Protein AF-A0A926UFN2-F1 (afdb_monomer)

Mean predicted aligned error: 9.68 Å

Secondary structure (DSSP, 8-state):
-PPPPP--HHHHHHHHHHHHHHHH-TT-B-GGG-BHHHHHHHHHHHHHHHHHHHHHHHHHHHHHHHHHHHHHHHHHHHHHHHHHHHHHH-TTSHHHHHTTPPPTTTS-PPP-PPPPP---

Foldseek 3Di:
DQDDQDDDVVLVVLVVVLVVVVVVDVFDDDPPRDTSVVSVVVSVVVVVVSVVVRVVSVVVVVVVVVVVVVVVVVVVVLVVVLVVQCVPQNQQDPSSVVSVHDRPVRDDDPDPDDDDDDDD

Structure (mmCIF, N/CA/C/O backbone):
data_AF-A0A926UFN2-F1
#
_entry.id   AF-A0A926UFN2-F1
#
loop_
_atom_site.group_PDB
_atom_site.id
_atom_site.type_symbol
_atom_site.label_atom_id
_atom_site.label_alt_id
_atom_site.label_comp_id
_atom_site.label_asym_id
_atom_site.label_entity_id
_atom_site.label_seq_id
_atom_site.pdbx_PDB_ins_code
_atom_site.Cartn_x
_atom_site.Cartn_y
_atom_site.Cartn_z
_atom_site.occupancy
_atom_site.B_iso_or_equiv
_atom_site.auth_seq_id
_atom_site.auth_comp_id
_atom_site.auth_asym_id
_atom_site.auth_atom_id
_atom_site.pdbx_PDB_model_num
ATOM 1 N N . MET A 1 1 ? 4.326 -9.656 -4.026 1.00 64.50 1 MET A N 1
ATOM 2 C CA . MET A 1 1 ? 3.225 -10.224 -3.219 1.00 64.50 1 MET A CA 1
ATOM 3 C C . MET A 1 1 ? 2.347 -9.070 -2.786 1.00 64.50 1 MET A C 1
ATOM 5 O O . MET A 1 1 ? 2.909 -8.021 -2.491 1.00 64.50 1 MET A O 1
ATOM 9 N N . SER A 1 2 ? 1.024 -9.235 -2.801 1.00 71.81 2 SER A N 1
ATOM 10 C CA . SER A 1 2 ? 0.091 -8.207 -2.324 1.00 71.81 2 SER A CA 1
ATOM 11 C C . SER A 1 2 ? 0.392 -7.854 -0.869 1.00 71.81 2 SER A C 1
ATOM 13 O O . SER A 1 2 ? 0.701 -8.745 -0.067 1.00 71.81 2 SER A O 1
ATOM 15 N N . ARG A 1 3 ? 0.320 -6.573 -0.519 1.00 78.31 3 ARG A N 1
ATOM 16 C CA . ARG A 1 3 ? 0.578 -6.106 0.845 1.00 78.31 3 ARG A CA 1
ATOM 17 C C . ARG A 1 3 ? -0.506 -6.650 1.772 1.00 78.31 3 ARG A C 1
ATOM 19 O O . ARG A 1 3 ? -1.687 -6.669 1.431 1.00 78.31 3 ARG A O 1
ATOM 26 N N . GLN A 1 4 ? -0.113 -7.116 2.957 1.00 83.00 4 GLN A N 1
ATOM 27 C CA . GLN A 1 4 ? -1.094 -7.583 3.934 1.00 83.00 4 GLN A CA 1
ATOM 28 C C . GLN A 1 4 ? -1.911 -6.401 4.459 1.00 83.00 4 GLN A C 1
ATOM 30 O O . GLN A 1 4 ? -1.358 -5.383 4.877 1.00 83.00 4 GLN A O 1
ATOM 35 N N . LYS A 1 5 ? -3.240 -6.548 4.446 1.00 84.81 5 LYS A N 1
ATOM 36 C CA . LYS A 1 5 ? -4.150 -5.568 5.044 1.00 84.81 5 LYS A CA 1
ATOM 37 C C . LYS A 1 5 ? -3.897 -5.489 6.548 1.00 84.81 5 LYS A C 1
ATOM 39 O O . LYS A 1 5 ? -3.676 -6.505 7.206 1.00 84.81 5 LYS A O 1
ATOM 44 N N . ARG A 1 6 ? -3.968 -4.283 7.106 1.00 89.56 6 ARG A N 1
ATOM 45 C CA . ARG A 1 6 ? -3.781 -4.047 8.536 1.00 89.56 6 ARG A CA 1
ATOM 46 C C . ARG A 1 6 ? -5.037 -4.431 9.307 1.00 89.56 6 ARG A C 1
ATOM 48 O O . ARG A 1 6 ? -6.142 -4.008 8.966 1.00 89.56 6 ARG A O 1
ATOM 55 N N . THR A 1 7 ? -4.843 -5.163 10.396 1.00 88.69 7 THR A N 1
ATOM 56 C CA . THR A 1 7 ? -5.862 -5.440 11.411 1.00 88.69 7 THR A CA 1
ATOM 57 C C . THR A 1 7 ? -5.519 -4.704 12.709 1.00 88.69 7 THR A C 1
ATOM 59 O O . THR A 1 7 ? -4.365 -4.343 12.951 1.00 88.69 7 THR A O 1
ATOM 62 N N . SER A 1 8 ? -6.528 -4.417 13.536 1.00 90.94 8 SER A N 1
ATOM 63 C CA . SER A 1 8 ? -6.343 -3.748 14.829 1.00 90.94 8 SER A CA 1
ATOM 64 C C . SER A 1 8 ? -6.927 -4.605 15.954 1.00 90.94 8 SER A C 1
ATOM 66 O O . SER A 1 8 ? -8.150 -4.663 16.100 1.00 90.94 8 SER A O 1
ATOM 68 N N . PRO A 1 9 ? -6.091 -5.253 16.788 1.00 92.06 9 PRO A N 1
ATOM 69 C CA . PRO A 1 9 ? -6.583 -6.029 17.926 1.00 92.06 9 PRO A CA 1
ATOM 70 C C . PRO A 1 9 ? -7.191 -5.129 19.009 1.00 92.06 9 PRO A C 1
ATOM 72 O O . PRO A 1 9 ? -8.046 -5.567 19.775 1.00 92.06 9 PRO A O 1
ATOM 75 N N . ILE A 1 10 ? -6.768 -3.862 19.074 1.00 93.62 10 ILE A N 1
ATOM 76 C CA . ILE A 1 10 ? -7.324 -2.868 19.997 1.00 93.62 10 ILE A CA 1
ATOM 77 C C . ILE A 1 10 ? -8.765 -2.540 19.604 1.00 93.62 10 ILE A C 1
ATOM 79 O O . ILE A 1 10 ? -9.617 -2.492 20.485 1.00 93.62 10 ILE A O 1
ATOM 83 N N . LEU A 1 11 ? -9.044 -2.384 18.303 1.00 92.81 11 LEU A N 1
ATOM 84 C CA . LEU A 1 11 ? -10.397 -2.138 17.799 1.00 92.81 11 LEU A CA 1
ATOM 85 C C . LEU A 1 11 ? -11.327 -3.307 18.145 1.00 92.81 11 LEU A C 1
ATOM 87 O O . LEU A 1 11 ? -12.373 -3.089 18.742 1.00 92.81 11 LEU A O 1
ATOM 91 N N . ALA A 1 12 ? -10.891 -4.544 17.888 1.00 92.38 12 ALA A N 1
ATOM 92 C CA . ALA A 1 12 ? -11.665 -5.736 18.236 1.00 92.38 12 ALA A CA 1
ATOM 93 C C . ALA A 1 12 ? -11.961 -5.816 19.746 1.00 92.38 12 ALA A C 1
ATOM 95 O O . ALA A 1 12 ? -13.088 -6.079 20.159 1.00 92.38 12 ALA A O 1
ATOM 96 N N . LYS A 1 13 ? -10.965 -5.531 20.597 1.00 95.06 13 LYS A N 1
ATOM 97 C CA . LYS A 1 13 ? -11.170 -5.456 22.053 1.00 95.06 13 LYS A CA 1
ATOM 98 C C . LYS A 1 13 ? -12.130 -4.332 22.445 1.00 95.06 13 LYS A C 1
ATOM 100 O O . LYS A 1 13 ? -12.889 -4.500 23.396 1.00 95.06 13 LYS A O 1
ATOM 105 N N . ALA A 1 14 ? -12.076 -3.191 21.763 1.00 93.19 14 ALA A N 1
ATOM 106 C CA . ALA A 1 14 ? -12.929 -2.050 22.058 1.00 93.19 14 ALA A CA 1
ATOM 107 C C . ALA A 1 14 ? -14.398 -2.327 21.710 1.00 93.19 14 ALA A C 1
ATOM 109 O O . ALA A 1 14 ? -15.277 -2.075 22.528 1.00 93.19 14 ALA A O 1
ATOM 110 N N . GLU A 1 15 ? -14.653 -2.946 20.560 1.00 92.25 15 GLU A N 1
ATOM 111 C CA . GLU A 1 15 ? -15.990 -3.379 20.138 1.00 92.25 15 GLU A CA 1
ATOM 112 C C . GLU A 1 15 ? -16.600 -4.383 21.125 1.00 92.25 15 GLU A C 1
ATOM 114 O O . GLU A 1 15 ? -17.737 -4.213 21.562 1.00 92.25 15 GLU A O 1
ATOM 119 N N . GLN A 1 16 ? -15.825 -5.385 21.557 1.00 94.06 16 GLN A N 1
ATOM 120 C CA . GLN A 1 16 ? -16.274 -6.360 22.560 1.00 94.06 16 GLN A CA 1
ATOM 121 C C . GLN A 1 16 ? -16.637 -5.691 23.894 1.00 94.06 16 GLN A C 1
ATOM 123 O O . GLN A 1 16 ? -17.655 -6.012 24.508 1.00 94.06 16 GLN A O 1
ATOM 128 N N . ARG A 1 17 ? -15.837 -4.713 24.337 1.00 93.38 17 ARG A N 1
ATOM 129 C CA . ARG A 1 17 ? -16.142 -3.940 25.549 1.00 93.38 17 ARG A CA 1
ATOM 130 C C . ARG A 1 17 ? -17.371 -3.056 25.377 1.00 93.38 17 ARG A C 1
ATOM 132 O O . ARG A 1 17 ? -18.164 -2.981 26.306 1.00 93.38 17 ARG A O 1
ATOM 139 N N . ALA A 1 18 ? -17.563 -2.432 24.216 1.00 91.50 18 ALA A N 1
ATOM 140 C CA . ALA A 1 18 ? -18.740 -1.609 23.939 1.00 91.50 18 ALA A CA 1
ATOM 141 C C . ALA A 1 18 ? -20.042 -2.417 24.057 1.00 91.50 18 ALA A C 1
ATOM 143 O O . ALA A 1 18 ? -21.010 -1.931 24.639 1.00 91.50 18 ALA A O 1
ATOM 144 N N . ILE A 1 19 ? -20.046 -3.671 23.586 1.00 91.12 19 ILE A N 1
ATOM 145 C CA . ILE A 1 19 ? -21.178 -4.599 23.750 1.00 91.12 19 ILE A CA 1
ATOM 146 C C . ILE A 1 19 ? -21.454 -4.854 25.237 1.00 91.12 19 ILE A C 1
ATOM 148 O O . ILE A 1 19 ? -22.592 -4.725 25.685 1.00 91.12 19 ILE A O 1
ATOM 152 N N . GLY A 1 20 ? -20.413 -5.166 26.014 1.00 91.50 20 GLY A N 1
ATOM 153 C CA . GLY A 1 20 ? -20.541 -5.378 27.458 1.00 91.50 20 GLY A CA 1
ATOM 154 C C . GLY A 1 20 ? -21.077 -4.147 28.194 1.00 91.50 20 GLY A C 1
ATOM 155 O O . GLY A 1 20 ? -21.996 -4.266 28.999 1.00 91.50 20 GLY A O 1
ATOM 156 N N . LEU A 1 21 ? -20.561 -2.956 27.878 1.00 89.69 21 LEU A N 1
ATOM 157 C CA . LEU A 1 21 ? -21.005 -1.698 28.484 1.00 89.69 21 LEU A CA 1
ATOM 158 C C . LEU A 1 21 ? -22.460 -1.366 28.125 1.00 89.69 21 LEU A C 1
ATOM 160 O O . LEU A 1 21 ? -23.212 -0.924 28.990 1.00 89.69 21 LEU A O 1
ATOM 164 N N . LYS A 1 22 ? -22.884 -1.640 26.886 1.00 89.62 22 LYS A N 1
ATOM 165 C CA . LYS A 1 22 ? -24.270 -1.439 26.440 1.00 89.62 22 LYS A CA 1
ATOM 166 C C . LYS A 1 22 ? -25.266 -2.317 27.206 1.00 89.62 22 LYS A C 1
ATOM 168 O O . LYS A 1 22 ? -26.388 -1.880 27.444 1.00 89.62 22 LYS A O 1
ATOM 173 N N . ASN A 1 23 ? -24.856 -3.524 27.603 1.00 89.62 23 ASN A N 1
ATOM 174 C CA . ASN A 1 23 ? -25.682 -4.420 28.418 1.00 89.62 23 ASN A CA 1
ATOM 175 C C . ASN A 1 23 ? -25.845 -3.928 29.865 1.00 89.62 23 ASN A C 1
ATOM 177 O O . ASN A 1 23 ? -26.838 -4.266 30.501 1.00 89.62 23 ASN A O 1
ATOM 181 N N . ILE A 1 24 ? -24.891 -3.147 30.385 1.00 88.50 24 ILE A N 1
ATOM 182 C CA . ILE A 1 24 ? -24.987 -2.539 31.721 1.00 88.50 24 ILE A CA 1
ATOM 183 C C . ILE A 1 24 ? -25.979 -1.376 31.682 1.00 88.50 24 ILE A C 1
ATOM 185 O O . ILE A 1 24 ? -26.914 -1.328 32.478 1.00 88.50 24 ILE A O 1
ATOM 189 N N . SER A 1 25 ? -25.793 -0.442 30.748 1.00 83.38 25 SER A N 1
ATOM 190 C CA . SER A 1 25 ? -26.765 0.614 30.478 1.00 83.38 25 SER A CA 1
ATOM 191 C C . SER A 1 25 ? -26.595 1.182 29.070 1.00 83.38 25 SER A C 1
ATOM 193 O O . SER A 1 25 ? -25.486 1.408 28.581 1.00 83.38 25 SER A O 1
ATOM 195 N N . ALA A 1 26 ? -27.721 1.441 28.400 1.00 79.00 26 ALA A N 1
ATOM 196 C CA . ALA A 1 26 ? -27.720 1.960 27.032 1.00 79.00 26 ALA A CA 1
ATOM 197 C C . ALA A 1 26 ? -27.181 3.402 26.940 1.00 79.00 26 ALA A C 1
ATOM 199 O O . ALA A 1 26 ? -26.635 3.785 25.907 1.00 79.00 26 ALA A O 1
ATOM 200 N N . GLN A 1 27 ? -27.288 4.179 28.021 1.00 79.06 27 GLN A N 1
ATOM 201 C CA . GLN A 1 27 ? -26.777 5.546 28.141 1.00 79.06 27 GLN A CA 1
ATOM 202 C C . GLN A 1 27 ? -25.780 5.651 29.302 1.00 79.06 27 GLN A C 1
ATOM 204 O O . GLN A 1 27 ? -25.943 6.463 30.210 1.00 79.06 27 GLN A O 1
ATOM 209 N N . LEU A 1 28 ? -24.748 4.801 29.297 1.00 81.25 28 LEU A N 1
ATOM 210 C CA . LEU A 1 28 ? -23.701 4.861 30.314 1.00 81.25 28 LEU A CA 1
ATOM 211 C C . LEU A 1 28 ? -22.909 6.173 30.197 1.00 81.25 28 LEU A C 1
ATOM 213 O O . LEU A 1 28 ? -22.173 6.389 29.228 1.00 81.25 28 LEU A O 1
ATOM 217 N N . THR A 1 29 ? -23.029 7.020 31.216 1.00 83.31 29 THR A N 1
ATOM 218 C CA . THR A 1 29 ? -22.184 8.196 31.435 1.00 83.31 29 THR A CA 1
ATOM 219 C C . THR A 1 29 ? -21.364 7.980 32.695 1.00 83.31 29 THR A C 1
ATOM 221 O O . THR A 1 29 ? -21.917 7.831 33.782 1.00 83.31 29 THR A O 1
ATOM 224 N N . LEU A 1 30 ? -20.048 7.943 32.542 1.00 82.88 30 LEU A N 1
ATOM 225 C CA . LEU A 1 30 ? -19.101 7.886 33.645 1.00 82.88 30 LEU A CA 1
ATOM 226 C C . LEU A 1 30 ? -18.636 9.309 33.974 1.00 82.88 30 LEU A C 1
ATOM 228 O O . LEU A 1 30 ? -18.742 10.231 33.155 1.00 82.88 30 LEU A O 1
ATOM 232 N N . GLU A 1 31 ? -18.101 9.484 35.178 1.00 76.88 31 GLU A N 1
ATOM 233 C CA . GLU A 1 31 ? -17.457 10.733 35.576 1.00 76.88 31 GLU A CA 1
ATOM 234 C C . GLU A 1 31 ? -16.321 11.094 34.596 1.00 76.88 31 GLU A C 1
ATOM 236 O O . GLU A 1 31 ? -15.776 10.240 33.891 1.00 76.88 31 GLU A O 1
ATOM 241 N N . ASN A 1 32 ? -15.965 12.379 34.512 1.00 70.81 32 ASN A N 1
ATOM 242 C CA . ASN A 1 32 ? -14.944 12.884 33.581 1.00 70.81 32 AS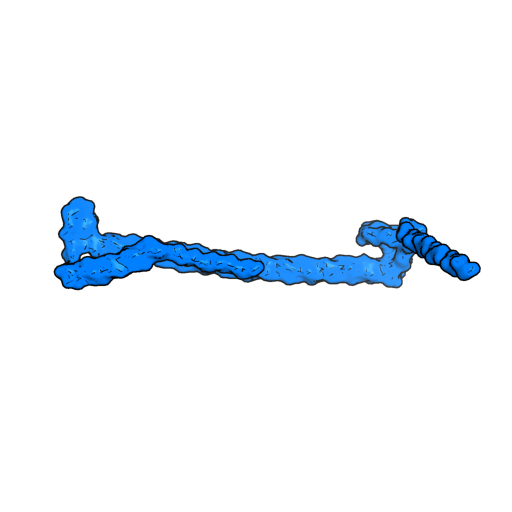N A CA 1
ATOM 243 C C . ASN A 1 32 ? -15.298 12.809 32.081 1.00 70.81 32 ASN A C 1
ATOM 245 O O . ASN A 1 32 ? -14.420 12.743 31.219 1.00 70.81 32 ASN A O 1
ATOM 249 N N . SER A 1 33 ? -16.586 12.922 31.740 1.00 74.12 33 SER A N 1
ATOM 250 C CA . SER A 1 33 ? -17.078 13.052 30.357 1.00 74.12 33 SER A CA 1
ATOM 251 C C . SER A 1 33 ? -16.889 11.810 29.477 1.00 74.12 33 SER A C 1
ATOM 253 O O . SER A 1 33 ? -17.004 11.902 28.252 1.00 74.12 33 SER A O 1
ATOM 255 N N . LEU A 1 34 ? -16.615 10.657 30.086 1.00 81.81 34 LEU A N 1
ATOM 256 C CA . LEU A 1 34 ? -16.494 9.377 29.406 1.00 81.81 34 LEU A CA 1
ATOM 257 C C . LEU A 1 34 ? -17.899 8.780 29.238 1.00 81.81 34 LEU A C 1
ATOM 259 O O . LEU A 1 34 ? -18.514 8.333 30.201 1.00 81.81 34 LEU A O 1
ATOM 2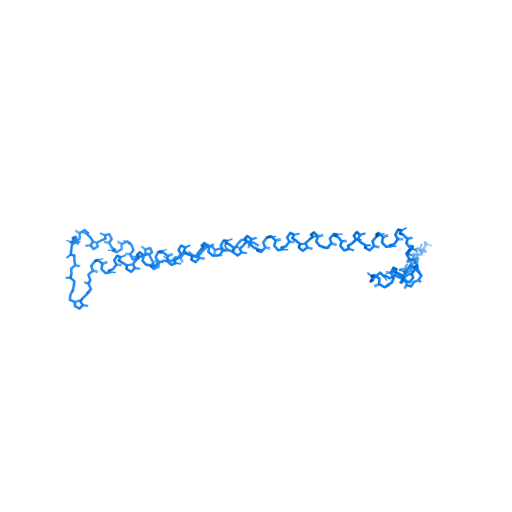63 N N . SER A 1 35 ? -18.429 8.800 28.017 1.00 88.44 35 SER A N 1
ATOM 264 C CA . SER A 1 35 ? -19.735 8.213 27.701 1.00 88.44 35 SER A CA 1
ATOM 265 C C . SER A 1 35 ? -19.601 7.071 26.702 1.00 88.44 35 SER A C 1
ATOM 267 O O . SER A 1 35 ? -18.679 7.051 25.879 1.00 88.44 35 SER A O 1
ATOM 269 N N . LEU A 1 36 ? -20.550 6.134 26.746 1.00 87.75 36 LEU A N 1
ATOM 270 C CA . LEU A 1 36 ? -20.667 5.068 25.747 1.00 87.75 36 LEU A CA 1
ATOM 271 C C . LEU A 1 36 ? -20.771 5.641 24.325 1.00 87.75 36 LEU A C 1
ATOM 273 O O . LEU A 1 36 ? -20.209 5.089 23.386 1.00 87.75 36 LEU A O 1
ATOM 277 N N . GLU A 1 37 ? -21.451 6.776 24.175 1.00 89.19 37 GLU A N 1
ATOM 278 C CA . GLU A 1 37 ? -21.597 7.475 22.900 1.00 89.19 37 GLU A CA 1
ATOM 279 C C . GLU A 1 37 ? -20.250 7.965 22.355 1.00 89.19 37 GLU A C 1
ATOM 281 O O . GLU A 1 37 ? -19.890 7.642 21.222 1.00 89.19 37 GLU A O 1
ATOM 286 N N . LYS A 1 38 ? -19.446 8.653 23.179 1.00 90.44 38 LYS A N 1
ATOM 287 C CA . LYS A 1 38 ? -18.093 9.066 22.780 1.00 90.44 38 LYS A CA 1
ATOM 288 C C . LYS A 1 38 ? -17.214 7.861 22.465 1.00 90.44 38 LYS A C 1
ATOM 290 O O . LYS A 1 38 ? -16.486 7.877 21.476 1.00 90.44 38 LYS A O 1
ATOM 295 N N . TY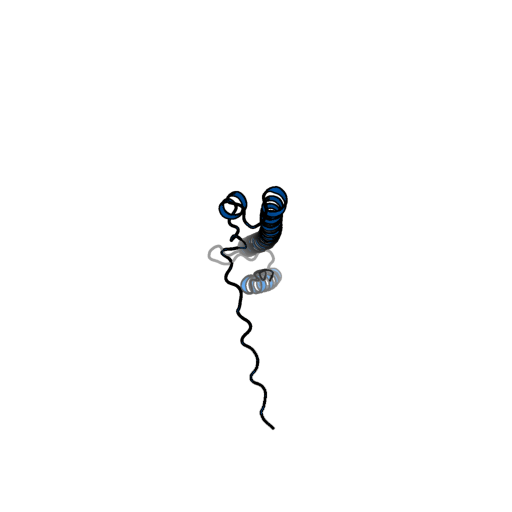R A 1 39 ? -17.310 6.803 23.266 1.00 91.56 39 TYR A N 1
ATOM 296 C CA . TYR A 1 39 ? -16.558 5.575 23.035 1.00 91.56 39 TYR A CA 1
ATOM 297 C C . TYR A 1 39 ? -16.889 4.932 21.681 1.00 91.56 39 TYR A C 1
ATOM 299 O O . TYR A 1 39 ? -15.980 4.608 20.919 1.00 91.56 39 TYR A O 1
ATOM 307 N N . ASN A 1 40 ? -18.176 4.822 21.344 1.00 91.50 40 ASN A N 1
ATOM 308 C CA . ASN A 1 40 ? -18.623 4.312 20.048 1.00 91.50 40 ASN A CA 1
ATOM 309 C C . ASN A 1 40 ? -18.176 5.220 18.896 1.00 91.50 40 ASN A C 1
ATOM 311 O O . ASN A 1 40 ? -17.706 4.716 17.880 1.00 91.50 40 ASN A O 1
ATOM 315 N N . SER A 1 41 ? -18.232 6.544 19.072 1.00 92.94 41 SER A N 1
ATOM 316 C CA . SER A 1 41 ? -17.777 7.489 18.045 1.00 92.94 41 SER A CA 1
ATOM 317 C C . SER A 1 41 ? -16.286 7.329 17.713 1.00 92.94 41 SER A C 1
ATOM 319 O O . SER A 1 41 ? -15.907 7.331 16.543 1.00 92.94 41 SER A O 1
ATOM 321 N N . GLU A 1 42 ? -15.437 7.099 18.720 1.00 93.88 42 GLU A N 1
ATOM 322 C CA . GLU A 1 42 ? -14.009 6.836 18.512 1.00 93.88 42 GLU A CA 1
ATOM 323 C C . GLU A 1 42 ? -13.755 5.448 17.899 1.00 93.88 42 GLU A C 1
ATOM 325 O O . GLU A 1 42 ? -12.884 5.307 17.038 1.00 93.88 42 GLU A O 1
ATOM 330 N N . ILE A 1 43 ? -14.543 4.426 18.262 1.00 94.50 43 ILE A N 1
ATOM 331 C CA . ILE A 1 43 ? -14.504 3.110 17.597 1.00 94.50 43 ILE A CA 1
ATOM 332 C C . ILE A 1 43 ? -14.810 3.261 16.104 1.00 94.50 43 ILE A C 1
ATOM 334 O O . ILE A 1 43 ? -14.046 2.769 15.270 1.00 94.50 43 ILE A O 1
ATOM 338 N N . ASP A 1 44 ? -15.885 3.966 15.754 1.00 94.81 44 ASP A N 1
ATOM 339 C CA . ASP A 1 44 ? -16.300 4.163 14.365 1.00 94.81 44 ASP A CA 1
ATOM 340 C C . ASP A 1 44 ? -15.284 5.000 13.582 1.00 94.81 44 ASP A C 1
ATOM 342 O O . ASP A 1 44 ? -14.948 4.665 12.442 1.00 94.81 44 ASP A O 1
ATOM 346 N N . ARG A 1 45 ? -14.706 6.027 14.214 1.00 95.56 45 ARG A N 1
ATOM 347 C CA . ARG A 1 45 ? -13.615 6.824 13.643 1.00 95.56 45 ARG A CA 1
ATOM 348 C C . ARG A 1 45 ? -12.412 5.955 13.286 1.00 95.56 45 ARG A C 1
ATOM 350 O O . ARG A 1 45 ? -11.931 6.008 12.152 1.00 95.56 45 ARG A O 1
ATOM 357 N N . ILE A 1 46 ? -11.932 5.140 14.225 1.00 94.81 46 ILE A N 1
ATOM 358 C CA . ILE A 1 46 ? -10.774 4.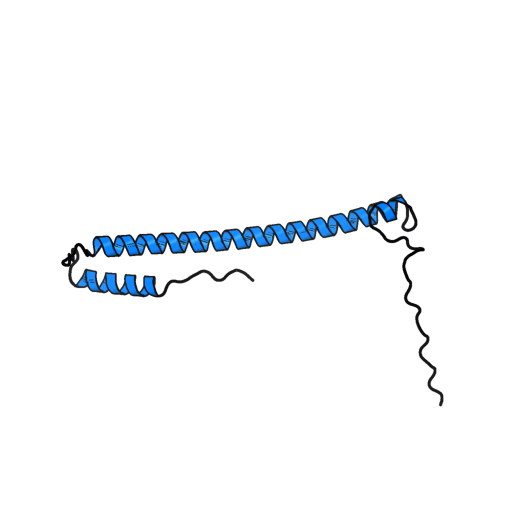262 14.007 1.00 94.81 46 ILE A CA 1
ATOM 359 C C . ILE A 1 46 ? -11.102 3.184 12.969 1.00 94.81 46 ILE A C 1
ATOM 361 O O . ILE A 1 46 ? -10.261 2.876 12.121 1.00 94.81 46 ILE A O 1
ATOM 365 N N . ARG A 1 47 ? -12.320 2.630 12.985 1.00 94.88 47 ARG A N 1
ATOM 366 C CA . ARG A 1 47 ? -12.782 1.664 11.977 1.00 94.88 47 ARG A CA 1
ATOM 367 C C . ARG A 1 47 ? -12.749 2.279 10.577 1.00 94.88 47 ARG A C 1
ATOM 369 O O . ARG A 1 47 ? -12.212 1.660 9.658 1.00 94.88 47 ARG A O 1
ATOM 376 N N . GLY A 1 48 ? -13.246 3.507 10.428 1.00 95.44 48 GLY A N 1
ATOM 377 C CA . GLY A 1 48 ? -13.194 4.263 9.177 1.0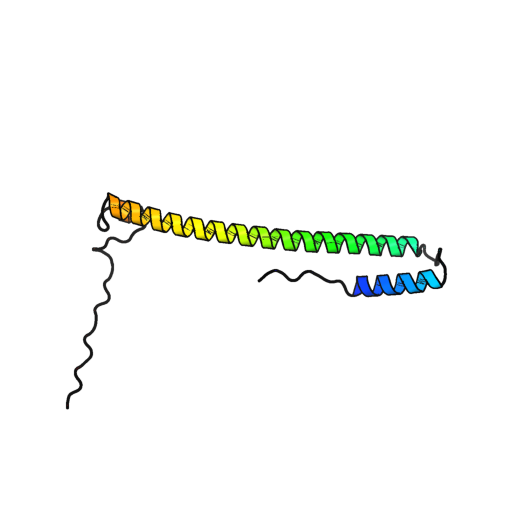0 95.44 48 GLY A CA 1
ATOM 378 C C . GLY A 1 48 ? -11.761 4.503 8.703 1.00 95.44 48 GLY A C 1
ATOM 379 O O . GLY A 1 48 ? -11.434 4.200 7.558 1.00 95.44 48 GLY A O 1
ATOM 380 N N . GLN A 1 49 ? -10.874 4.956 9.592 1.00 95.44 49 GLN A N 1
ATOM 381 C CA . GLN A 1 49 ? -9.455 5.163 9.274 1.00 95.44 49 GLN A CA 1
ATOM 382 C C . GLN A 1 49 ? -8.732 3.870 8.868 1.00 95.44 49 GLN A C 1
ATOM 384 O O . GLN A 1 49 ? -7.882 3.878 7.979 1.00 95.44 49 GLN A O 1
ATOM 389 N N . LEU A 1 50 ? -9.058 2.741 9.497 1.00 94.62 50 LEU A N 1
ATOM 390 C CA . LEU A 1 50 ? -8.487 1.446 9.133 1.00 94.62 50 LEU A CA 1
ATOM 391 C C . LEU A 1 50 ? -8.984 0.986 7.755 1.00 94.62 50 LEU A C 1
ATOM 393 O O . LEU A 1 50 ? -8.202 0.456 6.963 1.00 94.62 50 LEU A O 1
ATOM 397 N N . ALA A 1 51 ? -10.263 1.211 7.448 1.00 94.44 51 ALA A N 1
ATOM 398 C CA . ALA A 1 51 ? -10.836 0.899 6.145 1.00 94.44 51 ALA A CA 1
ATOM 399 C C . ALA A 1 51 ? -10.209 1.747 5.026 1.00 94.44 51 ALA A C 1
ATOM 401 O O . ALA A 1 51 ? -9.808 1.194 3.999 1.00 94.44 51 ALA A O 1
ATOM 402 N N . THR A 1 52 ? -10.053 3.059 5.232 1.00 96.06 52 THR A N 1
ATOM 403 C CA . THR A 1 52 ? -9.396 3.943 4.255 1.00 96.06 52 THR A CA 1
ATOM 404 C C . THR A 1 52 ? -7.937 3.558 4.052 1.00 96.06 52 THR A C 1
ATOM 406 O O . THR A 1 52 ? -7.501 3.423 2.911 1.00 96.06 52 THR A O 1
ATOM 409 N N . TYR A 1 53 ? -7.201 3.278 5.129 1.00 94.69 53 TYR A N 1
ATOM 410 C CA . TYR A 1 53 ? -5.819 2.805 5.054 1.00 94.69 53 TYR A CA 1
ATOM 411 C C . TYR A 1 53 ? -5.688 1.522 4.218 1.00 94.69 53 TYR A C 1
ATOM 413 O O . TYR A 1 53 ? -4.851 1.439 3.320 1.00 94.69 53 TYR A O 1
ATOM 421 N N . ASN A 1 54 ? -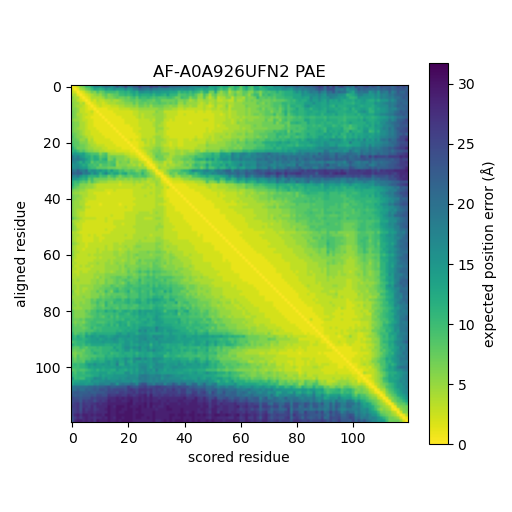6.543 0.529 4.467 1.00 94.75 54 ASN A N 1
ATOM 422 C CA . ASN A 1 54 ? -6.520 -0.728 3.720 1.00 94.75 54 ASN A CA 1
ATOM 423 C C . ASN A 1 54 ? -6.953 -0.563 2.255 1.00 94.75 54 ASN A C 1
ATOM 425 O O . ASN A 1 54 ? -6.456 -1.288 1.395 1.00 94.75 54 ASN A O 1
ATOM 429 N N . SER A 1 55 ? -7.851 0.382 1.961 1.00 94.12 55 SER A N 1
ATOM 430 C CA . SER A 1 55 ? -8.220 0.742 0.587 1.00 94.12 55 SER A CA 1
ATOM 431 C C . SER A 1 55 ? -7.040 1.367 -0.161 1.00 94.12 55 SER A C 1
ATOM 433 O O . SER A 1 55 ? -6.720 0.939 -1.267 1.00 94.12 55 SER A O 1
ATOM 435 N N . LEU A 1 56 ? -6.325 2.305 0.469 1.00 95.44 56 LEU A N 1
ATOM 436 C CA . LEU A 1 56 ? -5.123 2.910 -0.108 1.00 95.44 56 LEU A CA 1
ATOM 437 C C . LEU A 1 56 ? -4.030 1.870 -0.366 1.00 95.44 56 LEU A C 1
ATOM 439 O O . LEU A 1 56 ? -3.407 1.892 -1.422 1.00 95.44 56 LEU A O 1
ATOM 443 N N . LEU A 1 57 ? -3.825 0.920 0.552 1.00 94.62 57 LEU A N 1
ATOM 444 C CA . LEU A 1 57 ? -2.892 -0.186 0.316 1.00 94.62 57 LEU A CA 1
ATOM 445 C C . LEU A 1 57 ? -3.259 -0.998 -0.931 1.00 94.62 57 LEU A C 1
ATOM 447 O O . LEU A 1 57 ? -2.375 -1.301 -1.727 1.00 94.62 57 LEU A O 1
ATOM 451 N N . ALA A 1 58 ? -4.544 -1.306 -1.123 1.00 91.62 58 ALA A N 1
ATOM 452 C CA . ALA A 1 58 ? -5.002 -2.022 -2.310 1.00 91.62 58 ALA A CA 1
ATOM 453 C C . ALA A 1 58 ? -4.792 -1.205 -3.596 1.00 91.62 58 ALA A C 1
ATOM 455 O O . ALA A 1 58 ? -4.357 -1.757 -4.601 1.00 91.62 58 ALA A O 1
ATOM 456 N N . GLN A 1 59 ? -5.039 0.108 -3.560 1.00 94.31 59 GLN A N 1
ATOM 457 C CA . GLN A 1 59 ? -4.784 0.995 -4.702 1.00 94.31 59 GLN A CA 1
ATOM 458 C C . GLN A 1 59 ? -3.299 1.048 -5.068 1.00 94.31 59 GLN A C 1
ATOM 460 O O . GLN A 1 59 ? -2.960 1.022 -6.248 1.00 94.31 59 GLN A O 1
ATOM 465 N N . ILE A 1 60 ? -2.404 1.072 -4.076 1.00 94.62 60 ILE A N 1
ATOM 466 C CA . ILE A 1 60 ? -0.962 1.038 -4.343 1.00 94.62 60 ILE A CA 1
ATOM 467 C C . ILE A 1 60 ? -0.557 -0.295 -4.982 1.00 94.62 60 ILE A C 1
ATOM 469 O O . ILE A 1 60 ? 0.273 -0.299 -5.887 1.00 94.62 60 ILE A O 1
ATOM 473 N N . ASP A 1 61 ? -1.129 -1.415 -4.536 1.00 92.75 61 ASP A N 1
ATOM 474 C CA . ASP A 1 61 ? -0.849 -2.721 -5.139 1.00 92.75 61 ASP A CA 1
ATOM 475 C C . ASP A 1 61 ? -1.289 -2.773 -6.613 1.00 92.75 61 ASP A C 1
ATOM 477 O O . ASP A 1 61 ? -0.547 -3.295 -7.445 1.00 92.75 61 ASP A O 1
ATOM 481 N N . VAL A 1 62 ? -2.444 -2.184 -6.948 1.00 93.62 62 VAL A N 1
ATOM 482 C CA . VAL A 1 62 ? -2.914 -2.044 -8.340 1.00 93.62 62 VAL A CA 1
ATOM 483 C C . VAL A 1 62 ? -1.955 -1.175 -9.152 1.00 93.62 62 VAL A C 1
ATOM 485 O O . VAL A 1 62 ? -1.440 -1.629 -10.170 1.00 93.62 62 VAL A O 1
ATOM 488 N N . ALA A 1 63 ? -1.629 0.024 -8.665 1.00 94.88 63 ALA A N 1
ATOM 489 C CA . ALA A 1 63 ? -0.711 0.932 -9.353 1.00 94.88 63 ALA A CA 1
ATOM 490 C C . ALA A 1 63 ? 0.675 0.300 -9.577 1.00 94.88 63 ALA A C 1
ATOM 492 O O . ALA A 1 63 ? 1.307 0.498 -10.612 1.00 94.88 63 ALA A O 1
ATOM 493 N N . GLN A 1 64 ? 1.153 -0.496 -8.617 1.00 94.75 64 GLN A N 1
ATOM 494 C CA . GLN A 1 64 ? 2.414 -1.220 -8.740 1.00 94.75 64 GLN A CA 1
ATOM 495 C C . GLN A 1 64 ? 2.351 -2.320 -9.811 1.00 94.75 64 GLN A C 1
ATOM 497 O O . GLN A 1 64 ? 3.341 -2.539 -10.511 1.00 94.75 64 GLN A O 1
ATOM 502 N N . ALA A 1 65 ? 1.223 -3.023 -9.934 1.00 94.50 65 ALA A N 1
ATOM 503 C CA . ALA A 1 65 ? 1.028 -4.024 -10.978 1.00 94.50 65 ALA A CA 1
ATOM 504 C C . ALA A 1 65 ? 1.006 -3.375 -12.369 1.00 94.50 65 ALA A C 1
ATOM 506 O O . ALA A 1 65 ? 1.772 -3.790 -13.236 1.00 94.50 65 ALA A O 1
ATOM 507 N N . GLU A 1 66 ? 0.225 -2.307 -12.541 1.00 95.69 66 GLU A N 1
ATOM 508 C CA . GLU A 1 66 ? 0.132 -1.554 -13.798 1.00 95.69 66 GLU A CA 1
ATOM 509 C C . GLU A 1 66 ? 1.488 -0.985 -14.228 1.00 95.69 66 GLU A C 1
ATOM 511 O O . GLU A 1 66 ? 1.882 -1.098 -15.388 1.00 95.69 66 GLU A O 1
ATOM 516 N N . LEU A 1 67 ? 2.249 -0.409 -13.293 1.00 96.19 67 LEU A N 1
ATOM 517 C CA . LEU A 1 67 ? 3.586 0.105 -13.582 1.00 96.19 67 LEU A CA 1
ATOM 518 C C . LEU A 1 67 ? 4.511 -1.005 -14.081 1.00 96.19 67 LEU A C 1
ATOM 520 O O . LEU A 1 67 ? 5.200 -0.825 -15.081 1.00 96.19 67 LEU A O 1
ATOM 524 N N . LYS A 1 68 ? 4.484 -2.172 -13.434 1.00 96.25 68 LYS A N 1
ATOM 525 C CA . LYS A 1 68 ? 5.305 -3.312 -13.842 1.00 96.25 68 LYS A CA 1
ATOM 526 C C . LYS A 1 68 ? 4.915 -3.826 -15.229 1.00 96.25 68 LYS A C 1
ATOM 528 O O . LYS A 1 68 ? 5.796 -4.154 -16.020 1.00 96.25 68 LYS A O 1
ATOM 533 N N . GLU A 1 69 ? 3.624 -3.897 -15.536 1.00 96.62 69 GLU A N 1
ATOM 534 C CA . GLU A 1 69 ? 3.147 -4.285 -16.868 1.00 96.62 69 GLU A CA 1
ATOM 535 C C . GLU A 1 69 ? 3.629 -3.295 -17.935 1.00 96.62 69 GLU A C 1
ATOM 537 O O . GLU A 1 69 ? 4.215 -3.700 -18.942 1.00 96.62 69 GLU A O 1
ATOM 542 N N . ASN A 1 70 ? 3.506 -1.995 -17.672 1.00 96.94 70 ASN A N 1
ATOM 543 C CA . ASN A 1 70 ? 3.989 -0.951 -18.573 1.00 96.94 70 ASN A CA 1
ATOM 544 C C . ASN A 1 70 ? 5.513 -0.994 -18.766 1.00 96.94 70 ASN A C 1
ATOM 546 O O . ASN A 1 70 ? 5.994 -0.844 -19.889 1.00 96.94 70 ASN A O 1
ATOM 550 N N . GLU A 1 71 ? 6.286 -1.254 -17.710 1.00 9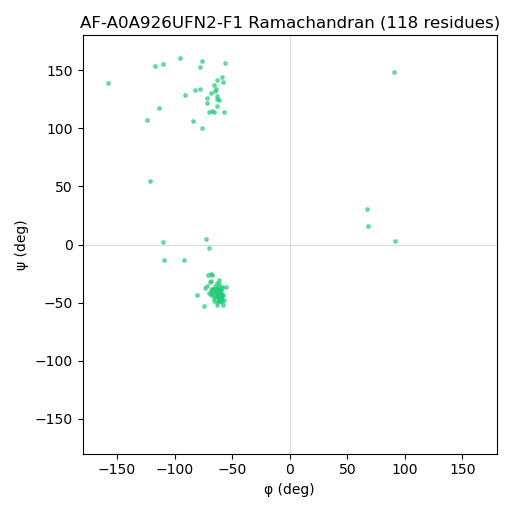6.75 71 GLU A N 1
ATOM 551 C CA . GLU A 1 71 ? 7.737 -1.450 -17.809 1.00 96.75 71 GLU A CA 1
ATOM 552 C C . GLU A 1 71 ? 8.089 -2.665 -18.672 1.00 96.75 71 GLU A C 1
ATOM 554 O O . GLU A 1 71 ? 9.012 -2.601 -19.487 1.00 96.75 71 GLU A O 1
ATOM 559 N N . THR A 1 72 ? 7.349 -3.771 -18.539 1.00 96.56 72 THR A N 1
ATOM 560 C CA . THR A 1 72 ? 7.567 -4.949 -19.389 1.00 96.56 72 THR A CA 1
ATOM 561 C C . THR A 1 72 ? 7.225 -4.672 -20.848 1.00 96.56 72 THR A C 1
ATOM 563 O O . THR A 1 72 ? 8.004 -5.039 -21.728 1.00 96.56 72 THR A O 1
ATOM 566 N N . LEU A 1 73 ? 6.130 -3.958 -21.118 1.00 96.88 73 LEU A N 1
ATOM 567 C CA . LEU A 1 73 ? 5.763 -3.540 -22.468 1.00 96.88 73 LEU A CA 1
ATOM 568 C C . LEU A 1 73 ? 6.842 -2.639 -23.079 1.00 96.88 73 LEU A C 1
ATOM 570 O O . LEU A 1 73 ? 7.301 -2.893 -24.191 1.00 96.88 73 LEU A O 1
ATOM 574 N N . LEU A 1 74 ? 7.303 -1.630 -22.335 1.00 96.25 74 LEU A N 1
ATOM 575 C CA . LEU A 1 74 ? 8.358 -0.727 -22.789 1.00 96.25 74 LEU A CA 1
ATOM 576 C C . LEU A 1 74 ? 9.665 -1.481 -23.059 1.00 96.25 74 LEU A C 1
ATOM 578 O O . LEU A 1 74 ? 10.349 -1.212 -24.048 1.00 96.25 74 LEU A O 1
ATOM 582 N N . LYS A 1 75 ? 10.007 -2.468 -22.226 1.00 95.38 75 LYS A N 1
ATOM 583 C CA . LYS A 1 75 ? 11.163 -3.333 -22.465 1.00 95.38 75 LYS A CA 1
ATOM 584 C C . LYS A 1 75 ? 11.033 -4.083 -23.796 1.00 95.38 75 LYS A C 1
ATOM 586 O O . LYS A 1 75 ? 11.970 -4.060 -24.586 1.00 95.38 75 LYS A O 1
ATOM 591 N N . HIS A 1 76 ? 9.883 -4.683 -24.085 1.00 95.38 76 HIS A N 1
ATOM 592 C CA . HIS A 1 76 ? 9.667 -5.356 -25.369 1.00 95.38 76 HIS A CA 1
ATOM 593 C C . HIS A 1 76 ? 9.739 -4.384 -26.550 1.00 95.38 76 HIS A C 1
ATOM 595 O O . HIS A 1 76 ? 10.442 -4.647 -27.520 1.00 95.38 76 HIS A O 1
ATOM 601 N N . MET A 1 77 ? 9.126 -3.205 -26.431 1.00 95.50 77 MET A N 1
ATOM 602 C CA . MET A 1 77 ? 9.204 -2.178 -27.471 1.00 95.50 77 MET A CA 1
ATOM 603 C C . MET A 1 77 ? 10.640 -1.710 -27.726 1.00 95.50 77 MET A C 1
ATOM 605 O O . MET A 1 77 ? 11.018 -1.486 -28.871 1.00 95.50 77 MET A O 1
ATOM 609 N N . THR A 1 78 ? 11.462 -1.559 -26.686 1.00 93.50 78 THR A N 1
ATOM 610 C CA . THR A 1 78 ? 12.870 -1.165 -26.865 1.00 93.50 78 THR A CA 1
ATOM 611 C C . THR A 1 78 ? 13.685 -2.257 -27.564 1.00 93.50 78 THR A C 1
ATOM 613 O O . THR A 1 78 ? 14.493 -1.940 -28.441 1.00 93.50 78 THR A O 1
ATOM 616 N N . GLU A 1 79 ? 13.434 -3.532 -27.255 1.00 93.12 79 GLU A N 1
ATOM 617 C CA . GLU A 1 79 ? 14.007 -4.678 -27.976 1.00 93.12 79 GLU A CA 1
ATOM 618 C C . GLU A 1 79 ? 13.580 -4.682 -29.454 1.00 93.12 79 GLU A C 1
ATOM 620 O O . GLU A 1 79 ? 14.434 -4.761 -30.345 1.00 93.12 79 GLU A O 1
ATOM 625 N N . ASP A 1 80 ? 12.287 -4.509 -29.726 1.00 95.19 80 ASP A N 1
ATOM 626 C CA . ASP A 1 80 ? 11.726 -4.472 -31.080 1.00 95.19 80 ASP A CA 1
ATOM 627 C C . ASP A 1 80 ? 12.277 -3.304 -31.898 1.00 95.19 80 ASP A C 1
ATOM 629 O O . ASP A 1 80 ? 12.649 -3.475 -33.061 1.00 95.19 80 ASP A O 1
ATOM 633 N N . MET A 1 81 ? 12.412 -2.123 -31.294 1.00 93.56 81 MET A N 1
ATOM 634 C CA . MET A 1 81 ? 13.003 -0.954 -31.945 1.00 93.56 81 MET A CA 1
ATOM 635 C C . MET A 1 81 ? 14.463 -1.205 -32.322 1.00 93.56 81 MET A C 1
ATOM 637 O O . MET A 1 81 ? 14.874 -0.901 -33.446 1.00 93.56 81 MET A O 1
ATOM 641 N N . LEU A 1 82 ? 15.248 -1.813 -31.430 1.00 92.88 82 LEU A N 1
ATOM 642 C CA . LEU A 1 82 ? 16.641 -2.152 -31.713 1.00 92.88 82 LEU A CA 1
ATOM 643 C C . LEU A 1 82 ? 16.748 -3.183 -32.851 1.00 92.88 82 LEU A C 1
ATOM 645 O O . LEU A 1 82 ? 17.589 -3.045 -33.747 1.00 92.88 82 LEU A O 1
ATOM 649 N N . ILE A 1 83 ? 15.866 -4.186 -32.867 1.00 93.00 83 ILE A N 1
ATOM 650 C CA . ILE A 1 83 ? 15.767 -5.177 -33.948 1.00 93.00 83 ILE A CA 1
ATOM 651 C C . ILE A 1 83 ? 15.324 -4.518 -35.260 1.00 93.00 83 ILE A C 1
ATOM 653 O O . ILE A 1 83 ? 15.868 -4.843 -36.318 1.00 93.00 83 ILE A O 1
ATOM 657 N N . GLY A 1 84 ? 14.393 -3.568 -35.219 1.00 93.62 84 GLY A N 1
ATOM 658 C CA . GLY A 1 84 ? 13.946 -2.800 -36.379 1.00 93.62 84 GLY A CA 1
ATOM 659 C C . GLY A 1 84 ? 15.084 -1.994 -37.004 1.00 93.62 84 GLY A C 1
ATOM 660 O O . GLY A 1 84 ? 15.308 -2.068 -38.215 1.00 93.62 84 GLY A O 1
ATOM 661 N N . VAL A 1 85 ? 15.886 -1.308 -36.183 1.00 93.00 85 VAL A N 1
ATOM 662 C CA . VAL A 1 85 ? 17.097 -0.598 -36.637 1.00 93.00 85 VAL A CA 1
ATOM 663 C C . VAL A 1 85 ? 18.108 -1.576 -37.242 1.00 93.00 85 VAL A C 1
ATOM 665 O O . VAL A 1 85 ? 18.633 -1.323 -38.329 1.00 93.00 85 VAL A O 1
ATOM 668 N N . ALA A 1 86 ? 18.345 -2.722 -36.595 1.00 91.44 86 ALA A N 1
ATOM 669 C CA . ALA A 1 86 ? 19.190 -3.783 -37.145 1.00 91.44 86 ALA A CA 1
ATOM 670 C C . ALA A 1 86 ? 18.682 -4.317 -38.488 1.00 91.44 86 ALA A C 1
ATOM 672 O O . ALA A 1 86 ? 19.499 -4.651 -39.344 1.00 91.44 86 ALA A O 1
ATOM 673 N N . SER A 1 87 ? 17.367 -4.425 -38.664 1.00 92.94 87 SER A N 1
ATOM 674 C CA . SER A 1 87 ? 16.750 -4.947 -39.885 1.00 92.94 87 SER A CA 1
ATOM 675 C C . SER A 1 87 ? 16.842 -3.944 -41.034 1.00 92.94 87 SER A C 1
ATOM 677 O O . SER A 1 87 ? 17.104 -4.342 -42.164 1.00 92.94 87 SER A O 1
ATOM 679 N N . LYS A 1 88 ? 16.699 -2.643 -40.748 1.00 94.94 88 LYS A N 1
ATOM 680 C CA . LYS A 1 88 ? 16.745 -1.577 -41.760 1.00 94.94 88 LYS A CA 1
ATOM 681 C C . LYS A 1 88 ? 18.163 -1.182 -42.177 1.00 94.94 88 LYS A C 1
ATOM 683 O O . LYS A 1 88 ? 18.413 -0.989 -43.360 1.00 94.94 88 LYS A O 1
ATOM 688 N N . PHE A 1 89 ? 19.083 -1.038 -41.222 1.00 91.00 89 PHE A N 1
ATOM 689 C CA . PHE A 1 89 ? 20.439 -0.528 -41.478 1.00 91.00 89 PHE A CA 1
ATOM 690 C C . PHE A 1 89 ? 21.527 -1.602 -41.358 1.00 91.00 89 PHE A C 1
ATOM 692 O O . PHE A 1 89 ? 22.659 -1.393 -41.787 1.00 91.00 89 PHE A O 1
ATOM 699 N N . GLY A 1 90 ? 21.207 -2.765 -40.789 1.00 90.56 90 GLY A N 1
ATOM 700 C CA . GLY A 1 90 ? 22.157 -3.847 -40.551 1.00 90.56 90 GLY A CA 1
ATOM 701 C C . GLY A 1 90 ? 22.841 -3.767 -39.182 1.00 90.56 90 GLY A C 1
ATOM 702 O O . GLY A 1 90 ? 23.138 -2.696 -38.654 1.00 90.56 90 GLY A O 1
ATOM 703 N N . LYS A 1 91 ? 23.176 -4.936 -38.622 1.00 87.56 91 LYS A N 1
ATOM 704 C CA . LYS A 1 91 ? 23.792 -5.106 -37.282 1.00 87.56 91 LYS A CA 1
ATOM 705 C C . LYS A 1 91 ? 25.254 -4.633 -37.163 1.00 87.56 91 LYS A C 1
ATOM 707 O O . LYS A 1 91 ? 25.841 -4.731 -36.089 1.00 87.56 91 LYS A O 1
ATOM 712 N N . ASN A 1 92 ? 25.865 -4.183 -38.259 1.00 89.12 92 ASN A N 1
ATOM 713 C CA . ASN A 1 92 ? 27.218 -3.604 -38.291 1.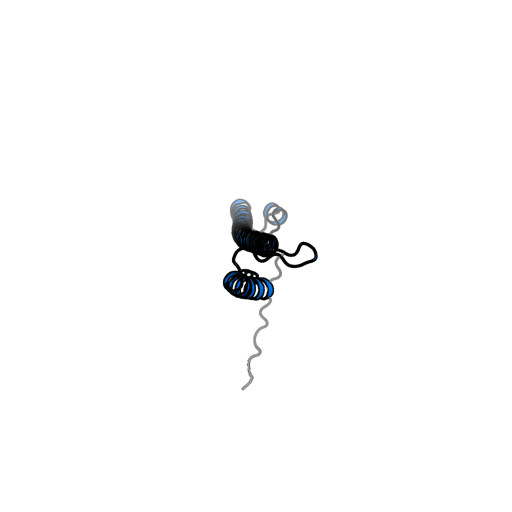00 89.12 92 ASN A CA 1
ATOM 714 C C . ASN A 1 92 ? 27.211 -2.094 -38.575 1.00 89.12 92 ASN A C 1
ATOM 716 O O . ASN A 1 92 ? 28.277 -1.498 -38.696 1.00 89.12 92 ASN A O 1
ATOM 720 N N . SER A 1 93 ? 26.033 -1.487 -38.710 1.00 90.44 93 SER A N 1
ATOM 721 C CA . SER A 1 93 ? 25.904 -0.078 -39.070 1.00 90.44 93 SER A CA 1
ATOM 722 C C . SER A 1 93 ? 26.203 0.862 -37.902 1.00 90.44 93 SER A C 1
ATOM 724 O O . SER A 1 93 ? 26.084 0.495 -36.728 1.00 90.44 93 SER A O 1
ATOM 726 N N . TYR A 1 94 ? 26.560 2.104 -38.235 1.00 91.31 94 TYR A N 1
ATOM 727 C CA . TYR A 1 94 ? 26.720 3.181 -37.258 1.00 91.31 94 TYR A CA 1
ATOM 728 C C . TYR A 1 94 ? 25.389 3.485 -36.550 1.00 91.31 94 TYR A C 1
ATOM 730 O O . TYR A 1 94 ? 25.361 3.655 -35.336 1.00 91.31 94 TYR A O 1
ATOM 738 N N . GLN A 1 95 ? 24.271 3.443 -37.282 1.00 91.88 95 GLN A N 1
ATOM 739 C CA . GLN A 1 95 ? 22.917 3.676 -36.771 1.00 91.88 95 GLN A CA 1
ATOM 740 C C . GLN A 1 95 ? 22.523 2.654 -35.701 1.00 91.88 95 GLN A C 1
ATOM 742 O O . GLN A 1 95 ? 21.939 3.019 -34.686 1.00 91.88 95 GLN A O 1
ATOM 747 N N . TYR A 1 96 ? 22.881 1.381 -35.894 1.00 91.19 96 TYR A N 1
ATOM 748 C CA . TYR A 1 96 ? 22.636 0.345 -34.892 1.00 91.19 96 TYR A CA 1
ATOM 749 C C . TYR A 1 96 ? 23.429 0.583 -33.600 1.00 91.19 96 TYR A C 1
ATOM 751 O O . TYR A 1 96 ? 22.913 0.340 -32.512 1.00 91.19 96 TYR A O 1
ATOM 759 N N . GLN A 1 97 ? 24.654 1.106 -33.710 1.00 89.31 97 GLN A N 1
ATOM 760 C CA . GLN A 1 97 ? 25.456 1.483 -32.545 1.00 89.31 97 GLN A CA 1
ATOM 761 C C . GLN A 1 97 ? 24.899 2.710 -31.822 1.00 89.31 97 GLN A C 1
ATOM 763 O O . GLN A 1 97 ? 24.816 2.712 -30.597 1.00 89.31 97 GLN A O 1
ATOM 768 N N . LEU A 1 98 ? 24.463 3.725 -32.574 1.00 90.69 98 LEU A N 1
ATOM 769 C CA . LEU A 1 98 ? 23.804 4.909 -32.018 1.00 90.69 98 LEU A CA 1
ATOM 770 C C . LEU A 1 98 ? 22.500 4.570 -31.291 1.00 90.69 98 LEU A C 1
ATOM 772 O O . LEU A 1 98 ? 22.191 5.185 -30.277 1.00 90.69 98 LEU A O 1
ATOM 776 N N . ALA A 1 99 ? 21.761 3.568 -31.770 1.00 89.81 99 ALA A N 1
ATOM 777 C CA . ALA A 1 99 ? 20.559 3.060 -31.113 1.00 89.81 99 ALA A CA 1
ATOM 778 C C . ALA A 1 99 ? 20.850 2.235 -29.838 1.00 89.81 99 ALA A C 1
ATOM 780 O O . ALA A 1 99 ? 19.929 1.669 -29.257 1.00 89.81 99 ALA A O 1
ATOM 781 N N . GLY A 1 100 ? 22.114 2.139 -29.407 1.00 88.81 100 GLY A N 1
ATOM 782 C CA . GLY A 1 100 ? 22.534 1.418 -28.201 1.00 88.81 100 GLY A CA 1
ATOM 783 C C . GLY A 1 100 ? 22.926 -0.046 -28.430 1.00 88.81 100 GLY A C 1
ATOM 784 O O . GLY A 1 100 ? 23.255 -0.754 -27.480 1.00 88.81 100 GLY A O 1
ATOM 785 N N . GLY A 1 101 ? 22.922 -0.528 -29.675 1.00 88.44 101 GLY A N 1
ATOM 786 C CA . GLY A 1 101 ? 23.383 -1.871 -30.018 1.00 88.44 101 GLY A CA 1
ATOM 787 C C . GLY A 1 101 ? 24.910 -1.979 -30.073 1.00 88.44 101 GLY A C 1
ATOM 788 O O . GLY A 1 101 ? 25.617 -1.036 -30.402 1.00 88.44 101 GLY A O 1
ATOM 789 N N . THR A 1 102 ? 25.469 -3.161 -29.817 1.00 89.56 102 THR A N 1
ATOM 790 C CA . THR A 1 102 ? 26.894 -3.424 -30.100 1.00 89.56 102 THR A CA 1
ATOM 791 C C . THR A 1 102 ? 27.044 -3.997 -31.504 1.00 89.56 102 THR A C 1
ATOM 793 O O . THR A 1 102 ? 26.387 -4.991 -31.833 1.00 89.56 102 THR A O 1
ATOM 796 N N . ARG A 1 103 ? 27.921 -3.419 -32.337 1.00 89.38 103 ARG A N 1
ATOM 797 C CA . ARG A 1 103 ? 28.145 -3.917 -33.703 1.00 89.38 103 ARG A CA 1
ATOM 798 C C . ARG A 1 103 ? 28.598 -5.372 -33.687 1.00 89.38 103 ARG A C 1
ATOM 800 O O . ARG A 1 103 ? 29.379 -5.789 -32.832 1.00 89.38 103 ARG A O 1
ATOM 807 N N . ARG A 1 104 ? 28.159 -6.163 -34.670 1.00 85.56 104 ARG A N 1
ATOM 808 C CA . ARG A 1 104 ? 28.521 -7.591 -34.757 1.00 85.56 104 ARG A CA 1
ATOM 809 C C . ARG A 1 104 ? 30.034 -7.807 -34.902 1.00 85.56 104 ARG A C 1
ATOM 811 O O . ARG A 1 104 ? 30.518 -8.832 -34.429 1.00 85.56 104 ARG A O 1
ATOM 818 N N . SER A 1 105 ? 30.761 -6.877 -35.522 1.00 85.69 105 SER A N 1
ATOM 819 C CA . SER A 1 105 ? 32.230 -6.888 -35.610 1.00 85.69 105 SER A CA 1
ATOM 820 C C . SER A 1 105 ? 32.930 -6.630 -34.272 1.00 85.69 105 SER A C 1
ATOM 822 O O . SER A 1 105 ? 33.999 -7.177 -34.036 1.00 85.69 105 SER A O 1
ATOM 824 N N . GLU A 1 106 ? 32.324 -5.831 -33.393 1.00 84.62 106 GLU A N 1
ATOM 825 C CA . GLU A 1 106 ? 32.887 -5.427 -32.094 1.00 84.62 106 GLU A CA 1
ATOM 826 C C . GLU A 1 106 ? 32.466 -6.369 -30.955 1.00 84.62 106 GLU A C 1
ATOM 828 O O . GLU A 1 106 ? 33.043 -6.360 -29.867 1.00 84.62 106 GLU A O 1
ATOM 833 N N . ARG A 1 107 ? 31.462 -7.224 -31.192 1.00 84.44 107 ARG A N 1
ATOM 834 C CA . ARG A 1 107 ? 30.980 -8.187 -30.201 1.00 84.44 107 ARG A CA 1
ATOM 835 C C . ARG A 1 107 ? 32.038 -9.262 -29.930 1.00 84.44 107 ARG A C 1
ATOM 837 O O . ARG A 1 107 ? 32.318 -10.100 -30.788 1.00 84.44 107 ARG A O 1
ATOM 844 N N . LYS A 1 108 ? 32.558 -9.296 -28.699 1.00 80.31 108 LYS A N 1
ATOM 845 C CA . LYS A 1 108 ? 33.494 -10.327 -28.219 1.00 80.31 108 LYS A CA 1
ATOM 846 C C . LYS A 1 108 ? 32.854 -11.717 -28.372 1.00 80.31 108 LYS A C 1
ATOM 848 O O . LYS A 1 108 ? 31.841 -12.008 -27.736 1.00 80.31 108 LYS A O 1
ATOM 853 N N . ARG A 1 109 ? 33.401 -12.569 -29.250 1.00 75.25 109 ARG A N 1
ATOM 854 C CA . ARG A 1 109 ? 32.947 -13.963 -29.395 1.00 75.25 109 ARG A CA 1
ATOM 855 C C . ARG A 1 109 ? 33.615 -14.821 -28.317 1.00 75.25 109 ARG A C 1
ATOM 857 O O . ARG A 1 109 ? 34.832 -14.712 -28.169 1.00 75.25 109 ARG A O 1
ATOM 864 N N . PRO A 1 110 ? 32.880 -15.681 -27.593 1.00 73.00 110 PRO A N 1
ATOM 865 C CA . PRO A 1 110 ? 33.521 -16.679 -26.749 1.00 73.00 110 PRO A CA 1
ATOM 866 C C . PRO A 1 110 ? 34.329 -17.626 -27.648 1.00 73.00 110 PRO A C 1
ATOM 868 O O . PRO A 1 110 ? 33.770 -18.253 -28.551 1.00 73.00 110 PRO A O 1
ATOM 871 N N . SER A 1 111 ? 35.647 -17.699 -27.447 1.00 73.38 111 SER A N 1
ATOM 872 C CA . SER A 1 111 ? 36.464 -18.728 -28.084 1.00 73.38 111 SER A CA 1
ATOM 873 C C . SER A 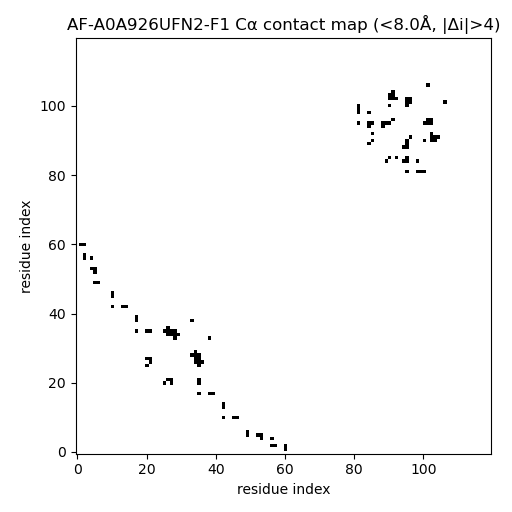1 111 ? 36.150 -20.056 -27.403 1.00 73.38 111 SER A C 1
ATOM 875 O O . SER A 1 111 ? 36.252 -20.194 -26.185 1.00 73.38 111 SER A O 1
ATOM 877 N N . ARG A 1 112 ? 35.702 -21.043 -28.180 1.00 72.25 112 ARG A N 1
ATOM 878 C CA . ARG A 1 112 ? 35.482 -22.391 -27.658 1.00 72.25 112 ARG A CA 1
ATOM 879 C C . ARG A 1 112 ? 36.855 -23.041 -27.508 1.00 72.25 112 ARG A C 1
ATOM 881 O O . ARG A 1 112 ? 37.432 -23.468 -28.504 1.00 72.25 112 ARG A O 1
ATOM 888 N N . THR A 1 113 ? 37.405 -23.069 -26.297 1.00 68.94 113 THR A N 1
ATOM 889 C CA . THR A 1 113 ? 38.600 -23.871 -26.013 1.00 68.94 113 THR A CA 1
ATOM 890 C C . THR A 1 113 ? 38.255 -25.340 -26.265 1.00 68.94 113 THR A C 1
ATOM 892 O O . THR A 1 113 ? 37.246 -25.854 -25.776 1.00 68.94 113 THR A O 1
ATOM 895 N N . ALA A 1 114 ? 39.026 -26.000 -27.130 1.00 68.06 114 ALA A N 1
ATOM 896 C CA . ALA A 1 114 ? 38.822 -27.408 -27.439 1.00 68.06 114 ALA A CA 1
ATOM 897 C C . ALA A 1 114 ? 39.067 -28.253 -26.178 1.00 68.06 114 ALA A C 1
ATOM 899 O O . ALA A 1 114 ? 40.043 -28.042 -25.460 1.00 68.06 114 ALA A O 1
ATOM 900 N N . LYS A 1 115 ? 38.157 -29.192 -25.903 1.00 70.69 115 LYS A N 1
ATOM 901 C CA . LYS A 1 115 ? 38.267 -30.155 -24.800 1.00 70.69 115 LYS A CA 1
ATOM 902 C C . LYS A 1 115 ? 39.507 -31.033 -25.057 1.00 70.69 115 LYS A C 1
ATOM 904 O O . LYS A 1 115 ? 39.602 -31.554 -26.169 1.00 70.69 115 LYS A O 1
ATOM 909 N N . PRO A 1 116 ? 40.450 -31.188 -24.108 1.00 66.12 116 PRO A N 1
ATOM 910 C CA . PRO A 1 116 ? 41.646 -31.985 -24.351 1.00 66.12 116 PRO A CA 1
ATOM 911 C C . PRO A 1 116 ? 41.236 -33.445 -24.563 1.00 66.12 116 PRO A C 1
ATOM 913 O O . PRO A 1 116 ? 40.411 -33.979 -23.816 1.00 66.12 116 PRO A O 1
ATOM 916 N N . ALA A 1 117 ? 41.763 -34.057 -25.623 1.00 67.31 117 ALA A N 1
ATOM 917 C CA . ALA A 1 117 ? 41.573 -35.472 -25.896 1.00 67.31 117 ALA A CA 1
ATOM 918 C C . ALA A 1 117 ? 42.210 -36.279 -24.757 1.00 67.31 117 ALA A C 1
ATOM 920 O O . ALA A 1 117 ? 43.372 -36.067 -24.414 1.00 67.31 117 ALA A O 1
ATOM 921 N N . ILE A 1 118 ? 41.421 -37.159 -24.146 1.00 67.81 118 ILE A N 1
ATOM 922 C CA . ILE A 1 118 ? 41.885 -38.085 -23.114 1.00 67.81 118 ILE A CA 1
ATOM 923 C C . ILE A 1 118 ? 42.779 -39.103 -23.829 1.00 67.81 118 ILE A C 1
ATOM 925 O O . ILE A 1 118 ? 42.297 -39.824 -24.700 1.00 67.81 118 ILE A O 1
ATOM 929 N N . ALA A 1 119 ? 44.074 -39.098 -23.513 1.00 60.56 119 ALA A N 1
ATOM 930 C CA . ALA A 1 119 ? 45.018 -40.096 -23.998 1.00 60.56 119 ALA A CA 1
ATOM 931 C C . ALA A 1 119 ? 44.746 -41.434 -23.292 1.00 60.56 119 ALA A C 1
ATOM 933 O O . ALA A 1 119 ? 44.651 -41.474 -22.064 1.00 60.56 119 ALA A O 1
ATOM 934 N N . SER A 1 120 ? 44.561 -42.478 -24.097 1.00 61.22 120 SER A N 1
ATOM 935 C CA . SER A 1 120 ? 44.388 -43.887 -23.722 1.00 61.22 120 SER A CA 1
ATOM 936 C C . SER A 1 120 ? 45.719 -44.597 -23.533 1.00 61.22 120 SER A C 1
ATOM 938 O O . SER A 1 120 ? 46.605 -44.341 -24.381 1.00 61.22 120 SER A O 1
#

Solvent-accessible surface area (backbone atoms only — not comparable to full-atom values): 7174 Å² total; per-residue (Å²): 129,81,78,82,73,79,81,58,72,64,56,56,53,49,54,56,47,51,54,56,48,44,72,75,36,84,81,42,69,47,83,91,83,48,30,54,66,60,53,50,53,52,51,52,50,52,52,50,53,48,51,53,52,40,50,52,52,51,51,51,49,50,54,53,49,54,50,52,52,52,52,50,52,50,51,51,51,53,53,50,50,48,50,49,43,26,70,75,63,30,54,69,31,69,67,24,38,74,69,72,44,76,29,62,88,76,50,85,72,86,77,81,77,76,79,80,80,83,85,129

Radius of gyration: 33.15 Å; Cα contacts (8 Å, |Δi|>4): 64; chains: 1; bounding box: 73×57×77 Å

pLDDT: mean 88.26, std 8.79, range [60.56, 96.94]

Sequence (120 aa):
MSRQKRTSPILAKAEQRAIGLKNISAQLTLENSLSLEKYNSEIDRIRGQLATYNSLLAQIDVAQAELKENETLLKHMTEDMLIGVASKFGKNSYQYQLAGGTRRSERKRPSRTAKPAIAS